Protein AF-A0A453R7E3-F1 (afdb_monomer_lite)

Organism: Aegilops tauschii subsp. strangulata (NCBI:txid200361)

Radius of gyration: 19.09 Å; chains: 1; bounding box: 38×30×60 Å

InterPro domains:
  IPR013057 Amino acid transporter, transmembrane domain [PF01490] (3-95)

Sequence (97 aa):
ANVGSRQVWFCGLCQYVNLVGTAIGYTITASISAAALYKADCFHKNGHSADCGVYTTMYMAVFGISQIVFSQLPNLHEIAWLSILAAVMSFSYSAIG

pLDDT: mean 84.84, std 9.19, range [44.31, 95.25]

Foldseek 3Di:
DDDDPVVVVVVVVVVVVCVVVVLVVCLLVVLVVVQVVQQVVCCVVVNPPDDSDGDSVVSSVVSVVVVVVVVPDDDPVVCPVVVVVVVVVVVVVVVVD

Secondary structure (DSSP, 8-state):
----HHHHHHHHHHHHHHHHHHHHHHHH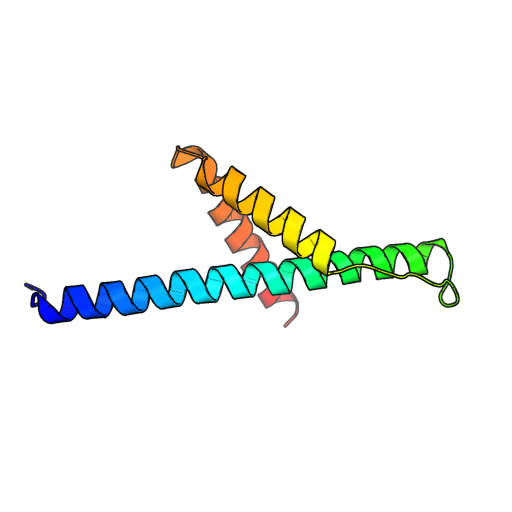HHHHHHHHHHHHHHHHHH-TTS-----HHHHHHHHHHHHHHHHT---TTTTHHHHHHHHHHHHHHHHT-

Structure (mmCIF, N/CA/C/O backbone):
data_AF-A0A453R7E3-F1
#
_entry.id   AF-A0A453R7E3-F1
#
loop_
_atom_site.group_PDB
_atom_site.id
_atom_site.type_symbol
_atom_site.label_atom_id
_atom_site.label_alt_id
_atom_site.label_comp_id
_atom_site.label_asym_id
_atom_site.label_entity_id
_atom_site.label_seq_id
_atom_site.pdbx_PDB_ins_code
_atom_site.Cartn_x
_atom_site.Cartn_y
_atom_site.Cartn_z
_atom_site.occupancy
_atom_site.B_iso_or_equiv
_atom_site.auth_seq_id
_atom_site.auth_comp_id
_atom_site.auth_asym_id
_atom_site.auth_atom_id
_atom_site.pdbx_PDB_model_num
ATOM 1 N N . ALA A 1 1 ? -14.379 -10.037 33.897 1.00 44.31 1 ALA A N 1
ATOM 2 C CA . ALA A 1 1 ? -13.207 -9.180 33.632 1.00 44.31 1 ALA A CA 1
ATOM 3 C C . ALA A 1 1 ? -13.713 -7.846 33.094 1.00 44.31 1 ALA A C 1
ATOM 5 O O . ALA A 1 1 ? -14.193 -7.812 31.972 1.00 44.31 1 ALA A O 1
ATOM 6 N N . ASN A 1 2 ? -13.725 -6.793 33.916 1.00 54.78 2 ASN A N 1
ATOM 7 C CA . ASN A 1 2 ? -14.205 -5.474 33.498 1.00 54.78 2 ASN A CA 1
ATOM 8 C C . ASN A 1 2 ? -12.991 -4.614 33.149 1.00 54.78 2 ASN A C 1
ATOM 10 O O . ASN A 1 2 ? -12.248 -4.202 34.038 1.00 54.78 2 ASN A O 1
ATOM 14 N N . VAL A 1 3 ? -12.747 -4.423 31.857 1.00 64.50 3 VAL A N 1
ATOM 15 C C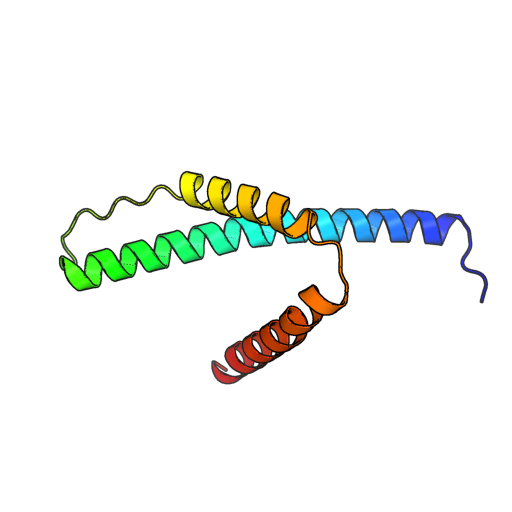A . VAL A 1 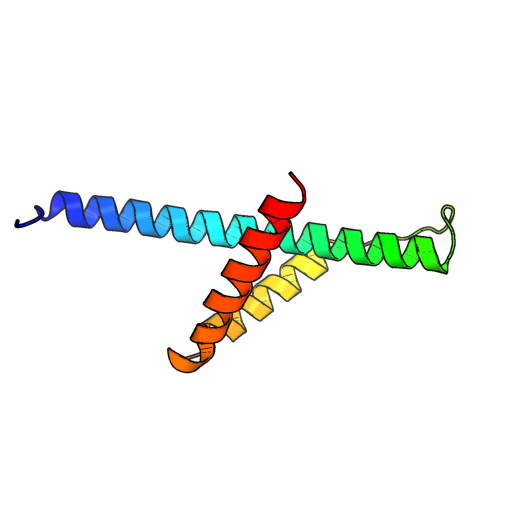3 ? -11.648 -3.588 31.368 1.00 64.50 3 VAL A CA 1
ATOM 16 C C . VAL A 1 3 ? -11.939 -2.149 31.804 1.00 64.50 3 VAL A C 1
ATOM 18 O O . VAL A 1 3 ? -13.023 -1.630 31.545 1.00 64.50 3 VAL A O 1
ATOM 21 N N . GLY A 1 4 ? -11.018 -1.514 32.531 1.00 78.62 4 GLY A N 1
ATOM 22 C CA . GLY A 1 4 ? -11.237 -0.156 33.033 1.00 78.62 4 GLY A CA 1
ATOM 23 C C . GLY A 1 4 ? -11.381 0.846 31.883 1.00 78.62 4 GLY A C 1
ATOM 24 O O . GLY A 1 4 ? -10.692 0.718 30.874 1.00 78.62 4 GLY A O 1
ATOM 25 N N . SER A 1 5 ? -12.220 1.877 32.046 1.00 77.75 5 SER A N 1
ATOM 26 C CA . SER A 1 5 ? -12.528 2.894 31.014 1.00 77.75 5 SER A CA 1
ATOM 27 C C . SER A 1 5 ? -11.284 3.448 30.280 1.00 77.75 5 SER A C 1
ATOM 29 O O . SER A 1 5 ? -11.281 3.603 29.059 1.00 77.75 5 SER A O 1
ATOM 31 N N . ARG A 1 6 ? -10.159 3.625 30.994 1.00 80.75 6 ARG A N 1
ATOM 32 C CA . ARG A 1 6 ? -8.868 4.060 30.422 1.00 80.75 6 ARG A CA 1
ATOM 33 C C . ARG A 1 6 ? -8.229 3.059 29.450 1.00 80.75 6 ARG A C 1
ATOM 35 O O . ARG A 1 6 ? -7.618 3.488 28.476 1.00 80.75 6 ARG A O 1
ATOM 42 N N . GLN A 1 7 ? -8.347 1.753 29.693 1.00 84.19 7 GLN A N 1
ATOM 43 C CA . GLN A 1 7 ? -7.821 0.730 28.779 1.00 84.19 7 GLN A CA 1
ATOM 44 C C . GLN A 1 7 ? -8.619 0.683 27.477 1.00 84.19 7 GLN A C 1
ATOM 46 O O . GLN A 1 7 ? -8.024 0.503 26.420 1.00 84.19 7 GLN A O 1
ATOM 51 N N . VAL A 1 8 ? -9.940 0.874 27.540 1.00 88.38 8 VAL A N 1
ATOM 52 C CA . VAL A 1 8 ? -10.796 0.880 26.343 1.00 88.38 8 VAL A CA 1
ATOM 53 C C . VAL A 1 8 ? -10.452 2.070 25.447 1.00 88.38 8 VAL A C 1
ATOM 55 O O . VAL A 1 8 ? -10.308 1.910 24.239 1.00 88.38 8 VAL A O 1
ATOM 58 N N . TRP A 1 9 ? -10.222 3.242 26.048 1.00 89.94 9 TRP A N 1
ATOM 59 C CA . TRP A 1 9 ? -9.794 4.442 25.325 1.00 89.94 9 TRP A CA 1
ATOM 60 C C . TRP A 1 9 ? -8.422 4.268 24.660 1.00 89.94 9 TRP A C 1
ATOM 62 O O . TRP A 1 9 ? -8.264 4.557 23.475 1.00 89.94 9 TRP A O 1
ATOM 72 N N . PHE A 1 10 ? -7.441 3.728 25.392 1.00 89.88 10 PHE A N 1
ATOM 73 C CA . PHE A 1 10 ? -6.118 3.442 24.834 1.00 89.88 10 PHE A CA 1
ATOM 74 C C . PHE A 1 10 ? -6.177 2.387 23.718 1.00 89.88 10 PHE A C 1
ATOM 76 O O . PHE A 1 10 ? -5.536 2.544 22.683 1.00 89.88 10 PHE A O 1
ATOM 83 N N . CYS A 1 11 ? -6.993 1.342 23.887 1.00 91.62 11 CYS A N 1
ATOM 84 C CA . CYS A 1 11 ? -7.201 0.319 22.866 1.00 91.62 11 CYS A CA 1
ATOM 85 C C . CYS A 1 11 ? -7.808 0.912 21.586 1.00 91.62 11 CYS A C 1
ATOM 87 O O . CYS A 1 11 ? -7.300 0.641 20.500 1.00 91.62 11 CYS A O 1
ATOM 89 N N . GLY A 1 12 ? -8.819 1.777 21.712 1.00 91.81 12 GLY A N 1
ATOM 90 C CA . GLY A 1 12 ? -9.405 2.488 20.575 1.00 91.81 12 GLY A CA 1
ATOM 91 C C . GLY A 1 12 ? -8.391 3.373 19.845 1.00 91.81 12 GLY A C 1
ATOM 92 O O . GLY A 1 12 ? -8.334 3.351 18.617 1.00 91.81 12 GLY A O 1
ATOM 93 N N . LEU A 1 13 ? -7.529 4.083 20.584 1.00 93.81 13 LEU A N 1
ATOM 94 C CA . LEU A 1 13 ? -6.449 4.880 19.995 1.00 93.81 13 LEU A CA 1
ATOM 95 C C . LEU A 1 13 ? -5.478 4.004 19.187 1.00 93.81 13 LEU A C 1
ATOM 97 O O . LEU A 1 13 ? -5.191 4.310 18.030 1.00 93.81 13 LEU A O 1
ATOM 101 N N . CYS A 1 14 ? -5.009 2.892 19.760 1.00 93.81 14 CYS A N 1
ATOM 102 C CA . CYS A 1 14 ? -4.123 1.958 19.062 1.00 93.81 14 CYS A CA 1
ATOM 103 C C . CYS A 1 14 ? -4.785 1.338 17.825 1.00 93.81 14 CYS A C 1
ATOM 105 O O . CYS A 1 14 ? -4.143 1.232 16.781 1.00 93.81 14 CYS A O 1
ATOM 107 N N . GLN A 1 15 ? -6.059 0.949 17.922 1.00 93.62 15 GLN A N 1
ATOM 108 C CA . GLN A 1 15 ? -6.813 0.398 16.796 1.00 93.62 15 GLN A CA 1
ATOM 109 C C . GLN A 1 15 ? -6.943 1.409 15.657 1.00 93.62 15 GLN A C 1
ATOM 111 O O . GLN A 1 15 ? -6.709 1.053 14.505 1.00 93.62 15 GLN A O 1
ATOM 116 N N . TYR A 1 16 ? -7.254 2.667 15.972 1.00 91.81 16 TYR A N 1
ATOM 117 C CA . TYR A 1 16 ? -7.390 3.715 14.966 1.00 91.81 16 TYR A CA 1
ATOM 118 C C . TYR A 1 16 ? -6.059 4.011 14.268 1.00 91.81 16 TYR A C 1
ATOM 120 O O . TYR A 1 16 ? -6.001 4.077 13.042 1.00 91.81 16 TYR A O 1
ATOM 128 N N . VAL A 1 17 ? -4.972 4.121 15.037 1.00 95.25 17 VAL A N 1
ATOM 129 C CA . VAL A 1 17 ? -3.627 4.327 14.482 1.00 95.25 17 VAL A CA 1
ATOM 130 C C . VAL A 1 17 ? -3.216 3.162 13.582 1.00 95.25 17 VAL A C 1
ATOM 132 O O . VAL A 1 17 ? -2.719 3.403 12.484 1.00 95.25 17 VAL A O 1
ATOM 135 N N . ASN A 1 18 ? -3.453 1.915 14.004 1.00 92.81 18 ASN A N 1
ATOM 136 C CA . ASN A 1 18 ? -3.140 0.743 13.187 1.00 92.81 18 ASN A CA 1
ATOM 137 C C . ASN A 1 18 ? -3.960 0.745 11.890 1.00 92.81 18 ASN A C 1
ATOM 139 O O . ASN A 1 18 ? -3.397 0.607 10.813 1.00 92.81 18 ASN A O 1
ATOM 143 N N . LEU A 1 19 ? -5.268 1.003 11.972 1.00 90.50 19 LEU A N 1
ATOM 144 C CA . LEU A 1 19 ? -6.139 1.058 10.800 1.00 90.50 19 LEU A CA 1
ATOM 145 C C . LEU A 1 19 ? -5.672 2.111 9.783 1.00 90.50 19 LEU A C 1
ATOM 147 O O . LEU A 1 19 ? -5.537 1.805 8.599 1.00 90.50 19 LEU A O 1
ATOM 151 N N . VAL A 1 20 ? -5.383 3.332 10.243 1.00 91.38 20 VAL A N 1
ATOM 152 C CA . VAL A 1 20 ? -4.908 4.424 9.378 1.00 91.38 20 VAL A CA 1
ATOM 153 C C . VAL A 1 20 ? -3.539 4.095 8.785 1.00 91.38 20 VAL A C 1
ATOM 155 O O . VAL A 1 20 ? -3.339 4.243 7.579 1.00 91.38 20 VAL A O 1
ATOM 158 N N . GLY A 1 21 ? -2.603 3.615 9.606 1.00 92.75 21 GLY A N 1
ATOM 159 C CA . GLY A 1 21 ? -1.261 3.250 9.153 1.00 92.75 21 GLY A CA 1
ATOM 160 C C . GLY A 1 21 ? -1.291 2.138 8.107 1.00 92.75 21 GLY A C 1
ATOM 161 O O . GLY A 1 21 ? -0.658 2.253 7.057 1.00 92.75 21 GLY A O 1
ATOM 162 N N . THR A 1 22 ? -2.082 1.095 8.351 1.00 90.56 22 THR A N 1
ATOM 163 C CA . THR A 1 22 ? -2.277 -0.019 7.424 1.00 90.56 22 THR A CA 1
ATOM 164 C C . THR A 1 22 ? -2.938 0.432 6.119 1.00 90.56 22 THR A C 1
ATOM 166 O O . THR A 1 22 ? -2.471 0.043 5.050 1.00 90.56 22 THR A O 1
ATOM 169 N N . ALA A 1 23 ? -3.964 1.288 6.166 1.00 88.75 23 ALA A N 1
ATOM 170 C CA . ALA A 1 23 ? -4.622 1.806 4.962 1.00 88.75 23 ALA A CA 1
ATOM 171 C C . ALA A 1 23 ? -3.661 2.620 4.076 1.00 88.75 23 ALA A C 1
ATOM 173 O O . ALA A 1 23 ? -3.590 2.410 2.860 1.00 88.75 23 ALA A O 1
ATOM 174 N N . ILE A 1 24 ? -2.866 3.507 4.684 1.00 90.56 24 ILE A N 1
ATOM 175 C CA . ILE A 1 24 ? -1.848 4.291 3.972 1.00 90.56 24 ILE A CA 1
ATOM 176 C C . ILE A 1 24 ? -0.786 3.360 3.376 1.00 90.56 24 ILE A C 1
ATOM 178 O O . ILE A 1 24 ? -0.470 3.468 2.189 1.00 90.56 24 ILE A O 1
ATOM 182 N N . GLY A 1 25 ? -0.275 2.419 4.175 1.00 92.56 25 GLY A N 1
ATOM 183 C CA . GLY A 1 25 ? 0.732 1.452 3.742 1.00 92.56 25 GLY A CA 1
ATOM 184 C C . GLY A 1 25 ? 0.270 0.639 2.535 1.00 92.56 25 GLY A C 1
ATOM 185 O O . GLY A 1 25 ? 0.947 0.633 1.507 1.00 92.56 25 GLY A O 1
ATOM 186 N N . TYR A 1 26 ? -0.919 0.033 2.608 1.00 88.56 26 TYR A 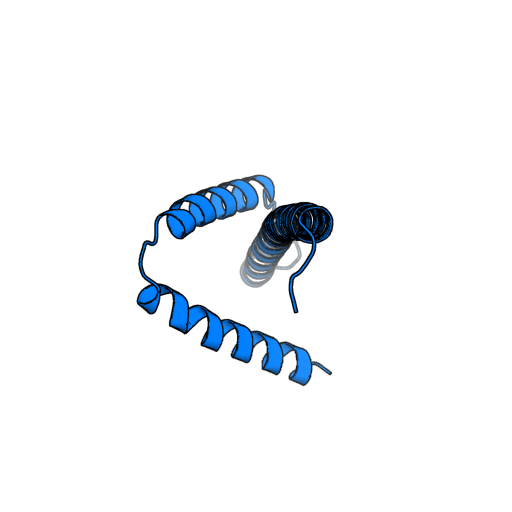N 1
ATOM 187 C CA . TYR A 1 26 ? -1.473 -0.733 1.491 1.00 88.56 26 TYR A CA 1
ATOM 188 C C . TYR A 1 26 ? -1.691 0.117 0.243 1.00 88.56 26 TYR A C 1
ATOM 190 O O . TYR A 1 26 ? -1.374 -0.341 -0.852 1.00 88.56 26 TYR A O 1
ATOM 198 N N . THR A 1 27 ? -2.166 1.357 0.389 1.00 90.38 27 THR A N 1
ATOM 199 C CA . THR A 1 27 ? -2.364 2.263 -0.753 1.00 90.38 27 THR A CA 1
ATOM 200 C C . THR A 1 27 ? -1.055 2.528 -1.491 1.00 90.38 27 THR A C 1
ATOM 202 O O . THR A 1 27 ? -1.000 2.437 -2.720 1.00 90.38 27 THR A O 1
ATOM 205 N N . ILE A 1 28 ? 0.015 2.827 -0.750 1.00 90.81 28 ILE A N 1
ATOM 206 C CA . ILE A 1 28 ? 1.333 3.100 -1.327 1.00 90.81 28 ILE A CA 1
ATOM 207 C C . ILE A 1 28 ? 1.892 1.836 -1.986 1.00 90.81 28 ILE A C 1
ATOM 209 O O . ILE A 1 28 ? 2.252 1.869 -3.165 1.00 90.81 28 ILE A O 1
ATOM 213 N N . THR A 1 29 ? 1.929 0.720 -1.254 1.00 91.00 29 THR A N 1
ATOM 214 C CA . THR A 1 29 ? 2.495 -0.542 -1.744 1.00 91.00 29 THR A CA 1
ATOM 215 C C . THR A 1 29 ? 1.757 -1.043 -2.981 1.00 91.00 29 THR A C 1
ATOM 217 O O . THR A 1 29 ? 2.404 -1.331 -3.985 1.00 91.00 29 THR A O 1
ATOM 220 N N . ALA A 1 30 ? 0.421 -1.073 -2.964 1.00 89.94 30 ALA A N 1
ATOM 221 C CA . ALA A 1 30 ? -0.373 -1.525 -4.105 1.00 89.94 30 ALA A CA 1
ATOM 222 C C . ALA A 1 30 ? -0.136 -0.659 -5.351 1.00 89.94 30 ALA A C 1
ATOM 224 O O . ALA A 1 30 ? 0.005 -1.186 -6.454 1.00 89.94 30 ALA A O 1
ATOM 225 N N . SER A 1 31 ? -0.020 0.660 -5.177 1.00 91.44 31 SER A N 1
ATOM 226 C CA . SER A 1 31 ? 0.229 1.587 -6.287 1.00 91.44 31 SER A CA 1
ATOM 227 C C . SER A 1 31 ? 1.601 1.384 -6.921 1.00 91.44 31 SER A C 1
ATOM 229 O O . SER A 1 31 ? 1.725 1.403 -8.146 1.00 91.44 31 SER A O 1
ATOM 231 N N . ILE A 1 32 ? 2.632 1.156 -6.102 1.00 91.00 32 ILE A N 1
ATOM 232 C CA . ILE A 1 32 ? 3.989 0.865 -6.582 1.00 91.00 32 ILE A CA 1
ATOM 233 C C . ILE A 1 32 ? 4.021 -0.492 -7.293 1.00 91.00 32 ILE A C 1
ATOM 235 O O . ILE A 1 32 ? 4.577 -0.587 -8.387 1.00 91.00 32 ILE A O 1
ATOM 239 N N . SER A 1 33 ? 3.398 -1.526 -6.719 1.00 91.31 33 SER A N 1
ATOM 240 C CA . SER A 1 33 ? 3.312 -2.853 -7.338 1.00 91.31 33 SER A CA 1
ATOM 241 C C . SER A 1 33 ? 2.594 -2.809 -8.687 1.00 91.31 33 SER A C 1
ATOM 243 O O . SER A 1 33 ? 3.088 -3.383 -9.655 1.00 91.31 33 SER A O 1
ATOM 245 N N . ALA A 1 34 ? 1.475 -2.085 -8.787 1.00 89.94 34 ALA A N 1
ATOM 246 C CA . ALA A 1 34 ? 0.765 -1.897 -10.049 1.00 89.94 34 ALA A CA 1
ATOM 247 C C . ALA A 1 34 ? 1.643 -1.173 -11.079 1.00 89.94 34 ALA A C 1
ATOM 249 O O . ALA A 1 34 ? 1.809 -1.661 -12.196 1.00 89.94 34 ALA A O 1
ATOM 250 N N . ALA A 1 35 ? 2.275 -0.060 -10.695 1.00 89.94 35 ALA A N 1
ATOM 251 C CA . ALA A 1 35 ? 3.172 0.670 -11.584 1.00 89.94 35 ALA A CA 1
ATOM 252 C C . ALA A 1 35 ? 4.335 -0.207 -12.087 1.00 89.94 35 ALA A C 1
ATOM 254 O O . ALA A 1 35 ? 4.688 -0.152 -13.266 1.00 89.94 35 ALA A O 1
ATOM 255 N N . ALA A 1 36 ? 4.894 -1.053 -11.217 1.00 89.31 36 ALA A N 1
ATOM 256 C CA . ALA A 1 36 ? 5.946 -1.998 -11.572 1.00 89.31 36 ALA A CA 1
ATOM 257 C C . ALA A 1 36 ? 5.461 -3.077 -12.5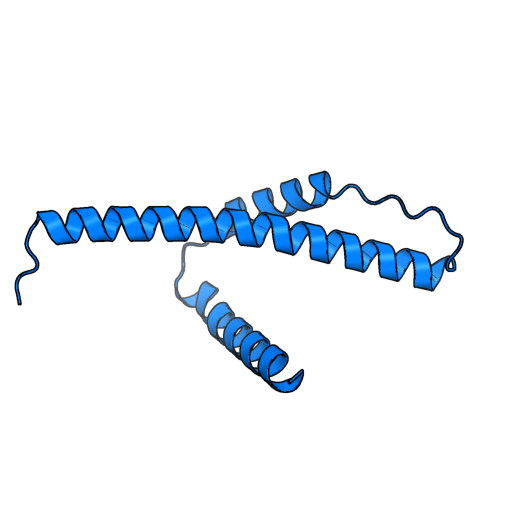55 1.00 89.31 36 ALA A C 1
ATOM 259 O O . ALA A 1 36 ? 6.166 -3.357 -13.522 1.00 89.31 36 ALA A O 1
ATOM 260 N N . LEU A 1 37 ? 4.260 -3.636 -12.357 1.00 89.75 37 LEU A N 1
ATOM 261 C CA . LEU A 1 37 ? 3.658 -4.609 -13.278 1.00 89.75 37 LEU A CA 1
ATOM 262 C C . LEU A 1 37 ? 3.443 -4.012 -14.671 1.00 89.75 37 LEU A C 1
ATOM 264 O O . LEU A 1 37 ? 3.856 -4.613 -15.659 1.00 89.75 37 LEU A O 1
ATOM 268 N N . TYR A 1 38 ? 2.875 -2.806 -14.757 1.00 88.75 38 TYR A N 1
ATOM 269 C CA . TYR A 1 38 ? 2.693 -2.117 -16.039 1.00 88.75 38 TYR A CA 1
ATOM 270 C C . TYR A 1 38 ? 4.021 -1.825 -16.732 1.00 88.75 38 TYR A C 1
ATOM 272 O O . TYR A 1 38 ? 4.144 -1.970 -17.948 1.00 88.75 38 TYR A O 1
ATOM 280 N N . LYS A 1 39 ? 5.037 -1.435 -15.960 1.00 88.25 39 LYS A N 1
ATOM 281 C CA . LYS A 1 39 ? 6.376 -1.210 -16.499 1.00 88.25 39 LYS A CA 1
ATOM 282 C C . LYS A 1 39 ? 6.992 -2.509 -17.029 1.00 88.25 39 LYS A C 1
ATOM 284 O O . LYS A 1 39 ? 7.574 -2.502 -18.110 1.00 88.25 39 LYS A O 1
ATOM 289 N N . ALA A 1 40 ? 6.843 -3.614 -16.299 1.00 88.38 40 ALA A N 1
ATOM 290 C CA . ALA A 1 40 ? 7.322 -4.928 -16.716 1.00 88.38 40 ALA A CA 1
ATOM 291 C C . ALA A 1 40 ? 6.623 -5.416 -17.995 1.00 88.38 40 ALA A C 1
ATOM 293 O O . ALA A 1 40 ? 7.304 -5.876 -18.908 1.00 88.38 40 ALA A O 1
ATOM 294 N N . ASP A 1 41 ? 5.302 -5.252 -18.097 1.00 89.88 41 ASP A N 1
ATOM 295 C CA . ASP A 1 41 ? 4.534 -5.576 -19.307 1.00 89.88 41 ASP A CA 1
ATOM 296 C C . ASP A 1 41 ? 4.988 -4.729 -20.509 1.00 89.88 41 ASP A C 1
ATOM 298 O O . ASP A 1 41 ? 5.282 -5.256 -21.584 1.00 89.88 41 ASP A O 1
ATOM 302 N N . CYS A 1 42 ? 5.173 -3.422 -20.297 1.00 88.62 42 CYS A N 1
ATOM 303 C CA . CYS A 1 42 ? 5.680 -2.505 -21.316 1.00 88.62 42 CYS A CA 1
ATOM 304 C C . CYS A 1 42 ? 7.072 -2.916 -21.828 1.00 88.62 42 CYS A C 1
ATOM 306 O O . CYS A 1 42 ? 7.286 -2.960 -23.041 1.00 88.62 42 CYS A O 1
ATOM 308 N N . PHE A 1 43 ? 7.998 -3.292 -20.940 1.00 89.62 43 PHE A N 1
ATOM 309 C CA . PHE A 1 43 ? 9.314 -3.803 -21.337 1.00 89.62 43 PHE A CA 1
ATOM 310 C C . PHE A 1 43 ? 9.257 -5.178 -22.006 1.00 89.62 43 PHE A C 1
ATOM 312 O O . PHE A 1 43 ? 10.055 -5.447 -22.904 1.00 89.62 43 PHE A O 1
ATOM 319 N N . HIS A 1 44 ? 8.326 -6.045 -21.601 1.00 88.88 44 HIS A N 1
ATOM 320 C CA . HIS A 1 44 ? 8.133 -7.352 -22.229 1.00 88.88 44 HIS A CA 1
ATOM 321 C C . HIS A 1 44 ? 7.671 -7.201 -23.682 1.00 88.88 44 HIS A C 1
ATOM 323 O O . HIS A 1 44 ? 8.122 -7.929 -24.563 1.00 88.88 44 HIS A O 1
ATOM 329 N N . LYS A 1 45 ? 6.791 -6.231 -23.941 1.00 89.25 45 LYS A N 1
ATOM 330 C CA . LYS A 1 45 ? 6.169 -6.023 -25.249 1.00 89.25 45 LYS A CA 1
ATOM 331 C C . LYS A 1 45 ? 6.999 -5.155 -26.197 1.00 89.25 45 LYS A C 1
ATOM 333 O O . LYS A 1 45 ? 7.050 -5.441 -27.388 1.00 89.25 45 LYS A O 1
ATOM 338 N N . ASN A 1 46 ? 7.653 -4.115 -25.678 1.00 86.75 46 ASN A N 1
ATOM 339 C CA . ASN A 1 46 ? 8.392 -3.135 -26.483 1.00 86.75 46 ASN A CA 1
ATOM 340 C C . ASN A 1 46 ? 9.922 -3.321 -26.424 1.00 86.75 46 ASN A C 1
ATOM 342 O O . ASN A 1 46 ? 10.654 -2.625 -27.126 1.00 86.75 46 ASN A O 1
ATOM 346 N N . GLY A 1 47 ? 10.412 -4.258 -25.607 1.00 82.88 47 GLY A N 1
ATOM 347 C CA . GLY A 1 47 ? 11.836 -4.507 -25.389 1.00 82.88 47 GLY A CA 1
ATOM 348 C C . GLY A 1 47 ? 12.444 -3.649 -24.272 1.00 82.88 47 GLY A C 1
ATOM 349 O O . GLY A 1 47 ? 11.918 -2.606 -23.888 1.00 82.88 47 GLY A O 1
ATOM 350 N N . HIS A 1 48 ? 13.597 -4.086 -23.750 1.00 79.62 48 HIS A N 1
ATOM 351 C CA . HIS A 1 48 ? 14.279 -3.472 -22.595 1.00 79.62 48 HIS A CA 1
ATOM 352 C C . HIS A 1 48 ? 14.726 -2.012 -22.806 1.00 79.62 48 HIS A C 1
ATOM 354 O O . HIS A 1 48 ? 15.043 -1.330 -21.836 1.00 79.62 48 HIS A O 1
ATOM 360 N N . SER A 1 49 ? 14.771 -1.534 -24.052 1.00 77.38 49 SER A N 1
ATOM 361 C CA . SER A 1 49 ? 15.212 -0.177 -24.405 1.00 77.38 49 SER A CA 1
ATOM 362 C C . SER A 1 49 ? 14.064 0.823 -24.586 1.00 77.38 49 SER A C 1
ATOM 364 O O . SER A 1 49 ? 14.318 1.963 -24.967 1.00 77.38 49 SER A O 1
ATOM 366 N N . ALA A 1 50 ? 12.812 0.418 -24.352 1.00 78.31 50 ALA A N 1
ATOM 367 C CA . ALA A 1 50 ? 11.657 1.300 -24.484 1.00 78.31 50 ALA A CA 1
ATOM 368 C C . ALA A 1 50 ? 11.538 2.272 -23.295 1.00 78.31 50 ALA A C 1
ATOM 370 O O . ALA A 1 50 ? 11.707 1.881 -22.142 1.00 78.31 50 ALA A O 1
ATOM 371 N N . ASP A 1 51 ? 11.196 3.535 -23.556 1.00 81.06 51 ASP A N 1
ATOM 372 C CA . ASP A 1 51 ? 10.886 4.498 -22.495 1.00 81.06 51 ASP A CA 1
ATOM 373 C C . ASP A 1 51 ? 9.485 4.216 -21.925 1.00 81.06 51 ASP A C 1
ATOM 375 O O . ASP A 1 51 ? 8.464 4.640 -22.463 1.00 81.06 51 ASP A O 1
ATOM 379 N N . CYS A 1 52 ? 9.430 3.425 -20.852 1.00 81.56 52 CYS A N 1
ATOM 380 C CA . CYS A 1 52 ? 8.194 3.087 -20.146 1.00 81.56 52 CYS A CA 1
ATOM 381 C C . CYS A 1 52 ? 8.059 3.960 -18.887 1.00 81.56 52 CYS A C 1
ATOM 383 O O . CYS A 1 52 ? 8.350 3.522 -17.765 1.00 81.56 52 CYS A O 1
ATOM 385 N N . GLY A 1 53 ? 7.644 5.214 -19.080 1.00 81.00 53 GLY A N 1
ATOM 386 C CA . GLY A 1 53 ? 7.288 6.130 -17.997 1.00 81.00 53 GLY A CA 1
ATOM 387 C C . GLY A 1 53 ? 5.953 5.745 -17.355 1.00 81.00 53 GLY A C 1
ATOM 388 O O . GLY A 1 53 ? 4.942 5.615 -18.042 1.00 81.00 53 GLY A O 1
ATOM 389 N N . VAL A 1 54 ? 5.932 5.565 -16.031 1.00 83.31 54 VAL A N 1
ATOM 390 C CA . VAL A 1 54 ? 4.712 5.225 -15.284 1.00 83.31 54 VAL A CA 1
ATOM 391 C C . VAL A 1 54 ? 4.505 6.217 -14.144 1.00 83.31 54 VAL A C 1
ATOM 393 O O . VAL A 1 54 ? 5.388 6.419 -13.313 1.00 83.31 54 VAL A O 1
ATOM 396 N N . TYR A 1 55 ? 3.319 6.825 -14.086 1.00 82.94 55 TYR A N 1
ATOM 397 C CA . TYR A 1 55 ? 2.954 7.790 -13.049 1.00 82.94 55 TYR A CA 1
ATOM 398 C C . TYR A 1 55 ? 2.311 7.090 -11.847 1.00 82.94 55 TYR A C 1
ATOM 400 O O . TYR A 1 55 ? 1.095 6.901 -11.801 1.00 82.94 55 TYR A O 1
ATOM 408 N N . THR A 1 56 ? 3.110 6.744 -10.837 1.00 82.94 56 THR A N 1
ATOM 409 C CA . THR A 1 56 ? 2.637 6.092 -9.597 1.00 82.94 56 THR A CA 1
ATOM 410 C C . THR A 1 56 ? 1.514 6.872 -8.899 1.00 82.94 56 THR A C 1
ATOM 412 O O . THR A 1 56 ? 0.596 6.271 -8.346 1.00 82.94 56 THR A O 1
ATOM 415 N N . THR A 1 57 ? 1.523 8.206 -8.985 1.00 83.94 57 THR A N 1
ATOM 416 C CA . THR A 1 57 ? 0.486 9.081 -8.411 1.00 83.94 57 THR A CA 1
ATOM 417 C C . THR A 1 57 ? -0.911 8.795 -8.968 1.00 83.94 57 THR A C 1
ATOM 419 O O . THR A 1 57 ? -1.892 8.862 -8.230 1.00 83.94 57 THR A O 1
ATOM 422 N N . MET A 1 58 ? -1.019 8.429 -10.249 1.00 87.31 58 MET A N 1
ATOM 423 C CA . MET A 1 58 ? -2.302 8.060 -10.852 1.00 87.31 58 MET A CA 1
ATOM 424 C C . MET A 1 58 ? -2.838 6.759 -10.242 1.00 87.31 58 MET A C 1
ATOM 426 O O . MET A 1 58 ? -4.016 6.684 -9.901 1.00 87.31 58 MET A O 1
ATOM 430 N N . TYR A 1 59 ? -1.970 5.765 -10.030 1.00 88.19 59 TYR A N 1
ATOM 431 C CA . TYR A 1 59 ? -2.344 4.506 -9.378 1.00 88.19 59 TYR A CA 1
ATOM 432 C C . TYR A 1 59 ? -2.778 4.720 -7.925 1.00 88.19 59 TYR A C 1
ATOM 434 O O . TYR A 1 59 ? -3.777 4.138 -7.509 1.00 88.19 59 TYR A O 1
ATOM 442 N N . MET A 1 60 ? -2.113 5.620 -7.194 1.00 88.75 60 MET A N 1
ATOM 443 C CA . MET A 1 60 ? -2.523 6.009 -5.837 1.00 88.75 60 MET A CA 1
ATOM 444 C C . MET A 1 60 ? -3.917 6.628 -5.804 1.00 88.75 60 MET A C 1
ATOM 446 O O . MET A 1 60 ? -4.729 6.260 -4.957 1.00 88.75 60 MET A O 1
ATOM 450 N N . ALA A 1 61 ? -4.217 7.531 -6.740 1.00 89.38 61 ALA A N 1
ATOM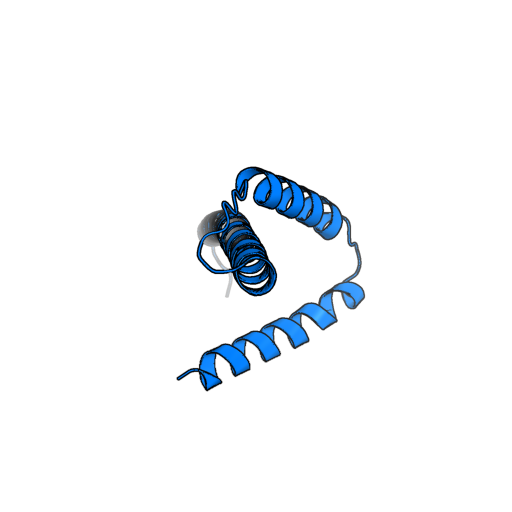 451 C CA . ALA A 1 61 ? -5.538 8.142 -6.838 1.00 89.38 61 ALA A CA 1
ATOM 452 C C . ALA A 1 61 ? -6.623 7.099 -7.154 1.00 89.38 61 ALA A C 1
ATOM 454 O O . ALA A 1 61 ? -7.658 7.070 -6.490 1.00 89.38 61 ALA A O 1
ATOM 455 N N . VAL A 1 62 ? -6.370 6.198 -8.110 1.00 89.25 62 VAL A N 1
ATOM 456 C CA . VAL A 1 62 ? -7.300 5.110 -8.460 1.00 89.25 62 VAL A CA 1
ATOM 457 C C . VAL A 1 62 ? -7.532 4.176 -7.271 1.00 89.25 62 VAL A C 1
ATOM 459 O O . VAL A 1 62 ? -8.677 3.839 -6.966 1.00 89.25 62 VAL A O 1
ATOM 462 N N . PHE A 1 63 ? -6.471 3.800 -6.554 1.00 88.06 63 PHE A N 1
ATOM 463 C CA . PHE A 1 63 ? -6.585 2.943 -5.377 1.00 88.06 63 PHE A CA 1
ATOM 464 C C . PHE A 1 63 ? -7.360 3.639 -4.246 1.00 88.06 63 PHE A C 1
ATOM 466 O O . PHE A 1 63 ? -8.197 3.013 -3.596 1.00 88.06 63 PHE A O 1
ATOM 473 N N . GLY A 1 64 ? -7.165 4.947 -4.054 1.00 88.19 64 GLY A N 1
ATOM 474 C CA . GLY A 1 64 ? -7.956 5.760 -3.125 1.00 88.19 64 GLY A CA 1
ATOM 475 C C . GLY A 1 64 ? -9.444 5.816 -3.489 1.00 88.19 64 GLY A C 1
ATOM 476 O O . GLY A 1 64 ? -10.294 5.611 -2.626 1.00 88.19 64 GLY A O 1
ATOM 477 N N . ILE A 1 65 ? -9.778 6.006 -4.770 1.00 89.19 65 ILE A N 1
ATOM 478 C CA . ILE A 1 65 ? -11.173 5.972 -5.246 1.00 89.19 65 ILE A CA 1
ATOM 479 C C . ILE A 1 65 ? -11.788 4.594 -4.996 1.00 89.19 65 ILE A C 1
ATOM 481 O O . ILE A 1 65 ? -12.908 4.503 -4.494 1.00 89.19 65 ILE A O 1
ATOM 485 N N . SER A 1 66 ? -11.053 3.519 -5.289 1.00 85.25 66 SER A N 1
ATOM 486 C CA . SER A 1 66 ? -11.540 2.163 -5.035 1.00 85.25 66 SER A CA 1
ATOM 487 C C . SER A 1 66 ? -11.830 1.934 -3.548 1.00 85.25 66 SER A C 1
ATOM 489 O O . SER A 1 66 ? -12.881 1.395 -3.226 1.00 85.25 66 SER A O 1
ATOM 491 N N . GLN A 1 67 ? -10.989 2.433 -2.634 1.00 84.50 67 GLN A N 1
ATOM 492 C CA . GLN A 1 67 ? -11.237 2.353 -1.189 1.00 84.50 67 GLN A CA 1
ATOM 493 C C . GLN A 1 67 ? -12.519 3.072 -0.769 1.00 84.50 67 GLN A C 1
ATOM 495 O O . GLN A 1 67 ? -13.254 2.546 0.062 1.00 84.50 67 GLN A O 1
ATOM 500 N N . ILE A 1 68 ? -12.819 4.233 -1.361 1.00 86.38 68 ILE A N 1
ATOM 501 C CA . ILE A 1 68 ? -14.083 4.939 -1.113 1.00 86.38 68 ILE A CA 1
ATOM 502 C C . ILE A 1 68 ? -15.253 4.055 -1.550 1.00 86.38 68 ILE A C 1
ATOM 504 O O . ILE A 1 68 ? -16.179 3.860 -0.775 1.00 86.38 68 ILE A O 1
ATOM 508 N N . VAL A 1 69 ? -15.185 3.457 -2.743 1.00 84.38 69 VAL A N 1
ATOM 509 C CA . VAL A 1 69 ? -16.224 2.536 -3.239 1.00 84.38 69 VAL A CA 1
ATOM 510 C C . VAL A 1 69 ? -16.377 1.315 -2.324 1.00 84.38 69 VAL A C 1
ATOM 512 O O . VAL A 1 69 ? -17.497 0.973 -1.951 1.00 84.38 69 VAL A O 1
ATOM 515 N N . PHE A 1 70 ? -15.273 0.690 -1.909 1.00 77.12 70 PHE A N 1
ATOM 516 C CA . PHE A 1 70 ? -15.282 -0.451 -0.988 1.00 77.12 70 PHE A CA 1
ATOM 517 C C . PHE A 1 70 ? -15.837 -0.079 0.394 1.00 77.12 70 PHE A C 1
ATOM 519 O O . PHE A 1 70 ? -16.539 -0.885 0.999 1.00 77.12 70 PHE A O 1
ATOM 526 N N . SER A 1 71 ? -15.603 1.148 0.871 1.00 78.12 71 SER A N 1
ATOM 527 C CA . SER A 1 71 ? -16.177 1.651 2.125 1.00 78.12 71 SER A CA 1
ATOM 528 C C . SER A 1 71 ? -17.701 1.794 2.075 1.00 78.12 71 SER A C 1
ATOM 530 O O . SER A 1 71 ? -18.331 1.859 3.130 1.00 78.12 71 SER A O 1
ATOM 532 N N . GLN A 1 72 ? -18.298 1.846 0.880 1.00 80.12 72 GLN A N 1
ATOM 533 C CA . GLN A 1 72 ? -19.750 1.911 0.706 1.00 80.12 72 GLN A CA 1
ATOM 534 C C . GLN A 1 72 ? -20.421 0.528 0.712 1.00 80.12 72 GLN A C 1
ATOM 536 O O . GLN A 1 72 ? -21.650 0.476 0.717 1.00 80.12 72 GLN A O 1
ATOM 541 N N . LEU A 1 73 ? -19.666 -0.580 0.696 1.00 75.00 73 LEU A N 1
ATOM 542 C CA . LEU A 1 73 ? -20.227 -1.936 0.673 1.00 75.00 73 LEU A CA 1
ATOM 543 C C . LEU A 1 73 ? -20.861 -2.277 2.036 1.00 75.00 73 LEU A C 1
ATOM 545 O O . LEU A 1 73 ? -20.141 -2.404 3.026 1.00 75.00 73 LEU A O 1
ATOM 549 N N . PRO A 1 74 ? -22.194 -2.464 2.121 1.00 59.03 74 PRO A N 1
ATOM 550 C CA . PRO A 1 74 ? -22.882 -2.501 3.408 1.00 59.03 74 PRO A CA 1
ATOM 551 C C . PRO A 1 74 ? -23.157 -3.918 3.946 1.00 59.03 74 PRO A C 1
ATOM 553 O O . PRO A 1 74 ? -23.895 -4.052 4.917 1.00 59.03 74 PRO A O 1
ATOM 556 N N . ASN A 1 75 ? -22.602 -4.989 3.357 1.00 68.69 75 ASN A N 1
ATOM 557 C CA . ASN A 1 75 ? -22.996 -6.362 3.704 1.00 68.69 75 ASN A CA 1
ATOM 558 C C . ASN A 1 75 ? -21.820 -7.281 4.070 1.00 68.69 75 ASN A C 1
ATOM 560 O O . ASN A 1 75 ? -20.896 -7.482 3.291 1.00 68.69 75 ASN A O 1
ATOM 564 N N . LEU A 1 76 ? -21.923 -7.929 5.237 1.00 59.69 76 LEU A N 1
ATOM 565 C CA . LEU A 1 76 ? -20.966 -8.922 5.755 1.00 59.69 76 LEU A CA 1
ATOM 566 C C . LEU A 1 76 ? -20.803 -10.152 4.835 1.00 59.69 76 LEU A C 1
ATOM 568 O O . LEU A 1 76 ? -19.760 -10.799 4.844 1.00 59.69 76 LEU A O 1
ATOM 572 N N . HIS A 1 77 ? -21.813 -10.467 4.018 1.00 66.31 77 HIS A N 1
ATOM 573 C CA . HIS A 1 77 ? -21.727 -11.531 3.012 1.00 66.31 77 HIS A CA 1
ATOM 574 C C . HIS A 1 77 ? -20.775 -11.160 1.862 1.00 66.31 77 HIS A C 1
ATOM 576 O O . HIS A 1 77 ? -19.970 -11.980 1.427 1.00 66.31 77 HIS A O 1
ATOM 582 N N . GLU A 1 78 ? -20.791 -9.892 1.451 1.00 70.69 78 GLU A N 1
ATOM 583 C CA . GLU A 1 78 ? -19.992 -9.360 0.341 1.00 70.69 78 GLU A CA 1
ATOM 584 C C . GLU A 1 78 ? -18.503 -9.229 0.682 1.00 70.69 78 GLU A C 1
ATOM 586 O O . GLU A 1 78 ? -17.702 -8.949 -0.198 1.00 70.69 78 GLU A O 1
ATOM 591 N N . ILE A 1 79 ? -18.105 -9.430 1.942 1.00 74.00 79 ILE A N 1
ATOM 592 C CA . ILE A 1 79 ? -16.700 -9.383 2.381 1.00 74.00 79 ILE A CA 1
ATOM 593 C C . ILE A 1 79 ? -16.136 -10.760 2.748 1.00 74.00 79 ILE A C 1
ATOM 595 O O . ILE A 1 79 ? -14.932 -10.883 2.958 1.00 74.00 79 ILE A O 1
ATOM 599 N N . ALA A 1 80 ? -16.954 -11.817 2.788 1.00 81.56 80 ALA A N 1
ATOM 600 C CA . ALA A 1 80 ? -16.498 -13.158 3.172 1.00 81.56 80 ALA A CA 1
ATOM 601 C C . ALA A 1 80 ? -15.452 -13.738 2.197 1.00 81.56 80 ALA A C 1
ATOM 603 O O . ALA A 1 80 ? -14.539 -14.460 2.599 1.00 81.56 80 ALA A O 1
ATOM 604 N N . TRP A 1 81 ? -15.534 -13.376 0.914 1.00 83.31 81 TRP A N 1
ATOM 605 C CA . TRP A 1 81 ? -14.549 -13.778 -0.094 1.00 83.31 81 TRP A CA 1
ATOM 606 C C . TRP A 1 81 ? -13.158 -13.169 0.152 1.00 83.31 81 TRP A C 1
ATOM 608 O O . TRP A 1 81 ? -12.156 -13.772 -0.238 1.00 83.31 81 TRP A O 1
ATOM 618 N N . LEU A 1 82 ? -13.063 -12.030 0.854 1.00 85.25 82 LEU A N 1
ATOM 619 C CA . LEU A 1 82 ? -11.776 -11.420 1.207 1.00 85.25 82 LEU A CA 1
ATOM 620 C C . LEU A 1 82 ? -10.959 -12.330 2.131 1.00 85.25 82 LEU A C 1
ATOM 622 O O . LEU A 1 82 ? -9.736 -12.363 2.023 1.00 85.25 82 LEU A O 1
ATOM 626 N N . SER A 1 83 ? -11.611 -13.115 2.997 1.00 87.19 83 SER A N 1
ATOM 627 C CA . SER A 1 83 ? -10.924 -14.095 3.849 1.00 87.19 83 SER A CA 1
ATOM 628 C C . SER A 1 83 ? -10.291 -15.226 3.036 1.00 87.19 83 SER A C 1
ATOM 630 O O . SER A 1 83 ? -9.173 -15.641 3.338 1.00 87.19 83 SER A O 1
ATOM 632 N N . ILE A 1 84 ? -10.966 -15.692 1.979 1.00 88.94 84 ILE A N 1
ATOM 633 C CA . ILE A 1 84 ? -10.415 -16.693 1.051 1.00 88.94 84 ILE A CA 1
ATOM 634 C C . ILE A 1 84 ? -9.182 -16.114 0.351 1.00 88.94 84 ILE A C 1
ATOM 636 O O . ILE A 1 84 ? -8.137 -16.758 0.287 1.00 88.94 84 ILE A O 1
ATOM 640 N N . LEU A 1 85 ? -9.279 -14.871 -0.119 1.00 88.94 85 LEU A N 1
ATOM 641 C CA . LEU A 1 85 ? -8.186 -14.188 -0.805 1.00 88.94 85 LEU A CA 1
ATOM 642 C C . LEU A 1 85 ? -6.976 -13.974 0.118 1.00 88.94 85 LEU A C 1
ATOM 644 O O . LEU A 1 85 ? -5.842 -14.241 -0.277 1.00 88.94 85 LEU A O 1
ATOM 648 N N . ALA A 1 86 ? -7.211 -13.589 1.375 1.00 88.19 86 ALA A N 1
ATOM 649 C CA . ALA A 1 86 ? -6.165 -13.475 2.388 1.00 88.19 86 ALA A CA 1
ATOM 650 C C . ALA A 1 86 ? -5.463 -14.819 2.652 1.00 88.19 86 ALA A C 1
ATOM 652 O O . ALA A 1 86 ? -4.235 -14.863 2.743 1.00 88.19 86 ALA A O 1
ATOM 653 N N . ALA A 1 87 ? -6.218 -15.922 2.712 1.00 91.81 87 ALA A N 1
ATOM 654 C CA . ALA A 1 87 ? -5.647 -17.258 2.862 1.00 91.81 87 ALA A CA 1
ATOM 655 C C . ALA A 1 87 ? -4.756 -17.633 1.663 1.00 91.81 87 ALA A C 1
ATOM 657 O O . ALA A 1 87 ? -3.630 -18.088 1.860 1.00 91.81 87 ALA A O 1
ATOM 658 N N . VAL A 1 88 ? -5.205 -17.374 0.429 1.00 92.62 88 VAL A N 1
ATOM 659 C CA . VAL A 1 88 ? -4.415 -17.613 -0.796 1.00 92.62 88 VAL A CA 1
ATOM 660 C C . VAL A 1 88 ? -3.111 -16.811 -0.796 1.00 92.62 88 VAL A C 1
ATOM 662 O O . VAL A 1 88 ? -2.052 -17.362 -1.109 1.00 92.62 88 VAL A O 1
ATOM 665 N N . MET A 1 89 ? -3.158 -15.535 -0.406 1.00 87.62 89 MET A N 1
ATOM 666 C CA . MET A 1 89 ? -1.956 -14.701 -0.289 1.00 87.62 89 MET A CA 1
ATOM 667 C C . MET A 1 89 ? -0.992 -15.261 0.763 1.00 87.62 89 MET A C 1
ATOM 669 O O . MET A 1 89 ? 0.208 -15.331 0.506 1.00 87.62 89 MET A O 1
ATOM 673 N N . SER A 1 90 ? -1.505 -15.718 1.912 1.00 91.06 90 SER A N 1
ATOM 674 C CA . SER A 1 90 ? -0.685 -16.336 2.961 1.00 91.06 90 SER A CA 1
ATOM 675 C C . SER A 1 90 ? 0.027 -17.596 2.464 1.00 91.06 90 SER A C 1
ATOM 677 O O . SER A 1 90 ? 1.231 -17.724 2.668 1.00 91.06 90 SER A O 1
ATOM 679 N N . PHE A 1 91 ? -0.681 -18.499 1.776 1.00 93.12 91 PHE A N 1
ATOM 680 C CA . PHE A 1 91 ? -0.067 -19.697 1.192 1.00 93.12 91 PHE A CA 1
ATOM 681 C C . PHE A 1 91 ? 0.977 -19.348 0.130 1.00 93.12 91 PHE A C 1
ATOM 683 O O . PHE A 1 91 ? 2.052 -19.940 0.122 1.00 93.12 91 PHE A O 1
ATOM 690 N N . SER A 1 92 ? 0.686 -18.366 -0.726 1.00 91.44 92 SER A N 1
ATOM 691 C CA . SER A 1 92 ? 1.618 -17.898 -1.759 1.00 91.44 92 SER A CA 1
ATOM 692 C C . SER A 1 92 ? 2.920 -17.378 -1.149 1.00 91.44 92 SER A C 1
ATOM 694 O O . SER A 1 92 ? 3.997 -17.778 -1.580 1.00 91.44 92 SER A O 1
ATOM 696 N N . TYR A 1 93 ? 2.836 -16.537 -0.112 1.00 86.62 93 TYR A N 1
ATOM 697 C CA . TYR A 1 93 ? 4.022 -16.040 0.589 1.00 86.62 93 TYR A CA 1
ATOM 698 C C . TYR A 1 93 ? 4.810 -17.158 1.278 1.00 86.62 93 TYR A C 1
ATOM 700 O O . TYR A 1 93 ? 6.036 -17.144 1.219 1.00 86.62 93 TYR A O 1
ATOM 708 N N . SER A 1 94 ? 4.135 -18.136 1.893 1.00 89.94 94 SER A N 1
ATOM 709 C CA . SER A 1 94 ? 4.807 -19.298 2.489 1.00 89.94 94 SER A CA 1
ATOM 710 C C . SER A 1 94 ? 5.462 -20.217 1.454 1.00 89.94 94 SER A C 1
ATOM 712 O O . SER A 1 94 ? 6.463 -20.839 1.778 1.00 89.94 94 SER A O 1
ATOM 714 N N . ALA A 1 95 ? 4.929 -20.305 0.232 1.00 88.62 95 ALA A N 1
ATOM 715 C CA . ALA A 1 95 ? 5.462 -21.155 -0.837 1.00 88.62 95 ALA A CA 1
ATOM 716 C C . ALA A 1 95 ? 6.672 -20.555 -1.579 1.00 88.62 95 ALA A C 1
ATOM 718 O O . ALA A 1 95 ? 7.347 -21.263 -2.319 1.00 88.62 95 ALA A O 1
ATOM 719 N N . ILE A 1 96 ? 6.924 -19.252 -1.420 1.00 83.75 96 ILE A N 1
ATOM 720 C CA . ILE A 1 96 ? 8.123 -18.573 -1.942 1.00 83.75 96 ILE A CA 1
ATOM 721 C C . ILE A 1 96 ? 9.347 -18.837 -1.037 1.00 83.75 96 ILE A C 1
ATOM 723 O O . ILE A 1 96 ? 10.478 -18.583 -1.454 1.00 83.75 96 ILE A O 1
ATOM 727 N N . GLY A 1 97 ? 9.119 -19.333 0.187 1.00 60.22 97 GLY A N 1
ATOM 728 C CA . GLY A 1 97 ? 10.145 -19.715 1.161 1.00 60.22 97 GLY A CA 1
ATOM 729 C C . GLY A 1 97 ? 10.595 -21.165 1.059 1.00 60.22 97 GLY A C 1
ATOM 730 O O . GLY A 1 97 ? 9.800 -22.013 0.600 1.00 60.22 97 GLY A O 1
#